Protein AF-A0A9W8CN60-F1 (afdb_monomer)

Organism: NCBI:txid147472

pLDDT: mean 79.01, std 7.74, range [40.97, 89.31]

Solvent-accessible surface area (backbone atoms only — not comparable to full-atom values): 6648 Å² total; per-residue (Å²): 117,47,79,48,78,51,72,60,76,54,77,48,79,46,78,60,75,48,80,43,40,41,40,39,42,41,46,44,48,39,39,42,40,37,41,41,42,54,43,39,41,40,40,39,40,41,40,36,46,39,36,41,38,38,41,38,38,39,51,35,38,41,39,40,41,36,33,32,47,33,36,41,38,40,41,36,50,34,45,37,38,41,40,39,38,42,38,42,47,37,38,42,39,38,40,42,36,42,44,40,36,42,38,38,40,44,50,38,47,38,38,42,36,44,39,49,48,78,53,76,45,79,46,75,49,78,51,72,55,79,46,81,45,74,50,85,64,129

Foldseek 3Di:
DAEEEEEDEDEEEDEDDEEDEYEYEYEEAYEYEYEEEHAYEYHYEEEEHYEYEYEYEEAYEYAYEYAENYEYAYEYAEHYEYHYEYHYAYEAHYEYHYAYEYEYEYEEHYEYEYEYEDHYDYHYHDYYHYDYHYDPDD

Nearest PDB structures (foldseek):
  4opw-assembly2_B  TM=3.953E-01  e=5.557E+00  Parabacteroides merdae ATCC 43184
  4kh3-assembly1_A  TM=2.628E-01  e=4.193E+00  Escherichia coli CFT073

Secondary structure (DSSP, 8-state):
-EEEEE-SEEEEEEEE-SSEEEEEEEESEEEEEEEE-SEEEEEEEEESSEEEEEEEESEEEEEEEEESSEEEEEEEESSEEEEEEEESSEEEEEEEESSEEEEEEEESSEEEEEEE-SSEEEEEEEESSEEEEEPS--

Radius of gyration: 14.26 Å; Cα contacts (8 Å, |Δi|>4): 383; chains: 1; bounding box: 34×18×31 Å

Structure (mmCIF, N/CA/C/O backbone):
data_AF-A0A9W8CN60-F1
#
_entry.id   AF-A0A9W8CN60-F1
#
loop_
_atom_site.group_PDB
_atom_site.id
_atom_site.type_symbol
_atom_site.label_atom_id
_atom_site.label_alt_id
_atom_site.label_comp_id
_atom_site.label_asym_id
_atom_site.label_entity_id
_atom_site.label_seq_id
_atom_site.pdbx_PDB_ins_code
_atom_site.Cartn_x
_atom_site.Cartn_y
_atom_site.Cartn_z
_atom_site.occupancy
_atom_site.B_iso_or_equiv
_atom_site.auth_seq_id
_atom_site.auth_comp_id
_atom_site.auth_asym_id
_atom_site.auth_atom_id
_atom_site.pdbx_PDB_model_num
ATOM 1 N N . ILE A 1 1 ? -18.084 9.796 -6.376 1.00 62.16 1 ILE A N 1
ATOM 2 C CA . ILE A 1 1 ? -17.327 9.558 -5.123 1.00 62.16 1 ILE A CA 1
ATOM 3 C C . ILE A 1 1 ? -18.053 8.446 -4.382 1.00 62.16 1 ILE A C 1
ATOM 5 O O . ILE A 1 1 ? -19.271 8.525 -4.311 1.00 62.16 1 ILE A O 1
ATOM 9 N N . PHE A 1 2 ? -17.347 7.422 -3.905 1.00 74.19 2 PHE A N 1
ATOM 10 C CA . PHE A 1 2 ? -17.906 6.390 -3.024 1.00 74.19 2 PHE A CA 1
ATOM 11 C C . PHE A 1 2 ? -17.326 6.585 -1.621 1.00 74.19 2 PHE A C 1
ATOM 13 O O . PHE A 1 2 ? -16.104 6.690 -1.497 1.00 74.19 2 PHE A O 1
ATOM 20 N N . LEU A 1 3 ? -18.190 6.674 -0.608 1.00 76.12 3 LEU A N 1
ATOM 21 C CA . LEU A 1 3 ? -17.825 6.841 0.800 1.00 76.12 3 LEU A CA 1
ATOM 22 C C . LEU A 1 3 ? -18.327 5.630 1.587 1.00 76.12 3 LEU A C 1
ATOM 24 O O . LEU A 1 3 ? -19.491 5.260 1.447 1.00 76.12 3 LEU A O 1
ATOM 28 N N . ALA A 1 4 ? -17.477 5.049 2.428 1.00 77.56 4 ALA A N 1
ATOM 29 C CA . ALA A 1 4 ? -17.885 4.028 3.388 1.00 77.56 4 ALA A CA 1
ATOM 30 C C . ALA A 1 4 ? -17.270 4.302 4.766 1.00 77.56 4 ALA A C 1
ATOM 32 O O . ALA A 1 4 ? -16.055 4.468 4.870 1.00 77.56 4 ALA A O 1
ATOM 33 N N . GLY A 1 5 ? -18.118 4.322 5.798 1.00 76.56 5 GLY A N 1
ATOM 34 C CA . GLY A 1 5 ? -17.751 4.338 7.216 1.00 76.56 5 GLY A CA 1
ATOM 35 C C . GLY A 1 5 ? -18.350 3.109 7.896 1.00 76.56 5 GLY A C 1
ATOM 36 O O . GLY A 1 5 ? -19.571 2.978 7.865 1.00 76.56 5 GLY A O 1
ATOM 37 N N . LEU A 1 6 ? -17.542 2.179 8.428 1.00 77.38 6 LEU A N 1
ATOM 38 C CA . LEU A 1 6 ? -18.068 0.922 9.000 1.00 77.38 6 LEU A CA 1
ATOM 39 C C . LEU A 1 6 ? -17.388 0.479 10.314 1.00 77.38 6 LEU A C 1
ATOM 41 O O . LEU A 1 6 ? -16.169 0.289 10.361 1.00 77.38 6 LEU A O 1
ATOM 45 N N . GLU A 1 7 ? -18.209 0.124 11.309 1.00 76.50 7 GLU A N 1
ATOM 46 C CA . GLU A 1 7 ? -17.846 -0.366 12.657 1.00 76.50 7 GLU A CA 1
ATOM 47 C C . GLU A 1 7 ? -18.291 -1.843 12.895 1.00 76.50 7 GLU A C 1
ATOM 49 O O . GLU A 1 7 ? -19.056 -2.407 12.102 1.00 76.50 7 GLU A O 1
ATOM 54 N N . GLY A 1 8 ? -17.683 -2.554 13.867 1.00 73.81 8 GLY A N 1
ATOM 55 C CA . GLY A 1 8 ? -17.893 -4.005 14.098 1.00 73.81 8 GLY A CA 1
ATOM 56 C C . GLY A 1 8 ? -16.891 -4.967 13.426 1.00 73.81 8 GLY A C 1
ATOM 57 O O . GLY A 1 8 ? -15.690 -4.757 13.565 1.00 73.81 8 GLY A O 1
ATOM 58 N N . LYS A 1 9 ? -17.345 -6.009 12.701 1.00 81.62 9 LYS A N 1
ATOM 59 C CA . LYS A 1 9 ? -16.561 -6.911 11.805 1.00 81.62 9 LYS A CA 1
ATOM 60 C C . LYS A 1 9 ? -17.117 -6.808 10.381 1.00 81.62 9 LYS A C 1
ATOM 62 O O . LYS A 1 9 ? -18.294 -7.089 10.195 1.00 81.62 9 LYS A O 1
ATOM 67 N N . GLN A 1 10 ? -16.328 -6.400 9.379 1.00 79.50 10 GLN A N 1
ATOM 68 C CA . GLN A 1 10 ? -16.863 -6.080 8.039 1.00 79.50 10 GLN A CA 1
ATOM 69 C C . GLN A 1 10 ? -15.916 -6.443 6.891 1.00 79.50 10 GLN A C 1
ATOM 71 O O . GLN A 1 10 ? -14.686 -6.454 7.030 1.00 79.50 10 GLN A O 1
ATOM 76 N N . ARG A 1 11 ? -16.515 -6.690 5.721 1.00 81.25 11 ARG A N 1
ATOM 77 C CA . ARG A 1 11 ? -15.828 -6.868 4.438 1.00 81.25 11 ARG A CA 1
ATOM 78 C C . ARG A 1 11 ? -16.408 -5.901 3.415 1.00 81.25 11 ARG A C 1
ATOM 80 O O . ARG A 1 11 ? -17.617 -5.891 3.216 1.00 81.25 11 ARG A O 1
ATOM 87 N N . LEU A 1 12 ? -15.549 -5.129 2.758 1.00 81.12 12 LEU A N 1
ATOM 88 C CA . LEU A 1 12 ? -15.940 -4.201 1.701 1.00 81.12 12 LEU A CA 1
ATOM 89 C C . LEU A 1 12 ? -15.240 -4.578 0.391 1.00 81.12 12 LEU A C 1
ATOM 91 O O . LEU A 1 12 ? -14.026 -4.791 0.363 1.00 81.12 12 LEU A O 1
ATOM 95 N N . LEU A 1 13 ? -16.027 -4.656 -0.681 1.00 83.88 13 LEU A N 1
ATOM 96 C CA . LEU A 1 13 ? -15.588 -4.924 -2.047 1.00 83.88 13 LEU A CA 1
ATOM 97 C C . LEU A 1 13 ? -16.033 -3.760 -2.931 1.00 83.88 13 LEU A C 1
ATOM 99 O O . LEU A 1 13 ? -17.213 -3.417 -2.936 1.00 83.88 13 LEU A O 1
ATOM 103 N N . ALA A 1 14 ? -15.097 -3.156 -3.660 1.00 81.31 14 ALA A N 1
ATOM 104 C CA . ALA A 1 14 ? -15.388 -2.055 -4.571 1.00 81.31 14 ALA A CA 1
ATOM 105 C C . ALA A 1 14 ? -14.712 -2.276 -5.930 1.00 81.31 14 ALA A C 1
ATOM 107 O O . ALA A 1 14 ? -13.486 -2.303 -6.027 1.00 81.31 14 ALA A O 1
ATOM 108 N N . GLY A 1 15 ? -15.520 -2.394 -6.981 1.00 79.94 15 GLY A N 1
ATOM 109 C CA . GLY A 1 15 ? -15.092 -2.249 -8.371 1.00 79.94 15 GLY A CA 1
ATOM 110 C C . GLY A 1 15 ? -15.632 -0.926 -8.892 1.00 79.94 15 GLY A C 1
ATOM 111 O O . GLY A 1 15 ? -16.818 -0.642 -8.736 1.00 79.94 15 GLY A O 1
ATOM 112 N N . LEU A 1 16 ? -14.769 -0.081 -9.441 1.00 78.25 16 LEU A N 1
ATOM 113 C CA . LEU A 1 16 ? -15.213 1.147 -10.108 1.00 78.25 1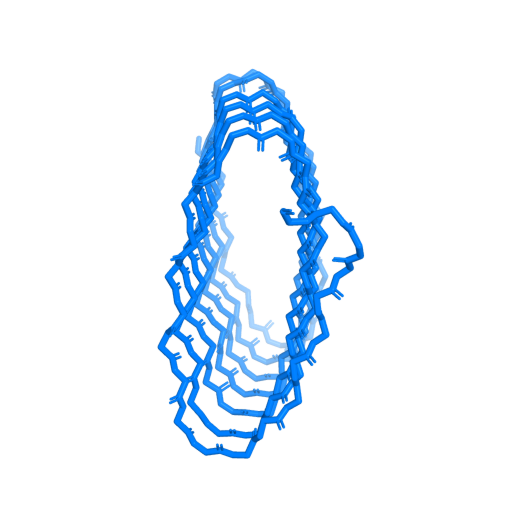6 LEU A CA 1
ATOM 114 C C . LEU A 1 16 ? -14.821 1.060 -11.596 1.00 78.25 16 LEU A C 1
ATOM 116 O O . LEU A 1 16 ? -13.958 0.247 -11.927 1.00 78.25 16 LEU A O 1
ATOM 120 N N . GLU A 1 17 ? -15.404 1.905 -12.452 1.00 76.31 17 GLU A N 1
ATOM 121 C CA . GLU A 1 17 ? -15.109 2.120 -13.891 1.00 76.31 17 GLU A CA 1
ATOM 122 C C . GLU A 1 17 ? -15.060 3.632 -14.203 1.00 76.31 17 GLU A C 1
ATOM 124 O O . GLU A 1 17 ? -15.818 4.404 -13.601 1.00 76.31 17 GLU A O 1
ATOM 129 N N . GLY A 1 18 ? -14.126 4.067 -15.065 1.00 71.62 18 GLY A N 1
ATOM 130 C CA . GLY A 1 18 ? -13.930 5.474 -15.464 1.00 71.62 18 GLY A CA 1
ATOM 131 C C . GLY A 1 18 ? -13.306 6.402 -14.404 1.00 71.62 18 GLY A C 1
ATOM 132 O O . GLY A 1 18 ? -12.569 5.960 -13.519 1.00 71.62 18 GLY A O 1
ATOM 133 N N . GLU A 1 19 ? -13.599 7.705 -14.488 1.00 76.12 19 GLU A N 1
ATOM 134 C CA . GLU A 1 19 ? -13.104 8.729 -13.553 1.00 76.12 19 GLU A CA 1
ATOM 135 C C . GLU A 1 19 ? -13.811 8.670 -12.192 1.00 76.12 19 GLU A C 1
ATOM 137 O O . GLU A 1 19 ? -14.959 9.104 -12.024 1.00 76.12 19 GLU A O 1
ATOM 142 N N . ARG A 1 20 ? -13.141 8.104 -11.179 1.00 78.62 20 ARG A N 1
ATOM 143 C CA . ARG A 1 20 ? -13.763 7.834 -9.870 1.00 78.62 20 ARG A CA 1
ATOM 144 C C . ARG A 1 20 ? -12.818 8.048 -8.687 1.00 78.62 20 ARG A C 1
ATOM 146 O O . ARG A 1 20 ? -11.599 7.911 -8.766 1.00 78.62 20 ARG A O 1
ATOM 153 N N . ARG A 1 21 ? -13.422 8.362 -7.536 1.00 80.31 21 ARG A N 1
ATOM 154 C CA . ARG A 1 21 ? -12.751 8.483 -6.233 1.00 80.31 21 ARG A CA 1
ATOM 155 C C . ARG A 1 21 ? -13.441 7.591 -5.207 1.00 80.31 21 ARG A C 1
ATOM 157 O O . ARG A 1 21 ? -14.672 7.649 -5.102 1.00 80.31 21 ARG A O 1
ATOM 164 N N . LEU A 1 22 ? -12.649 6.828 -4.461 1.00 81.12 22 LEU A N 1
ATOM 165 C CA . LEU A 1 22 ? -13.084 5.967 -3.362 1.00 81.12 22 LEU A CA 1
ATOM 166 C C . LEU A 1 22 ? -12.436 6.457 -2.061 1.00 81.12 22 LEU A C 1
ATOM 168 O O . LEU A 1 22 ? -11.216 6.626 -2.014 1.00 81.12 22 LEU A O 1
ATOM 172 N N . LEU A 1 23 ? -13.252 6.700 -1.037 1.00 84.88 23 LEU A N 1
ATOM 173 C CA . LEU A 1 23 ? -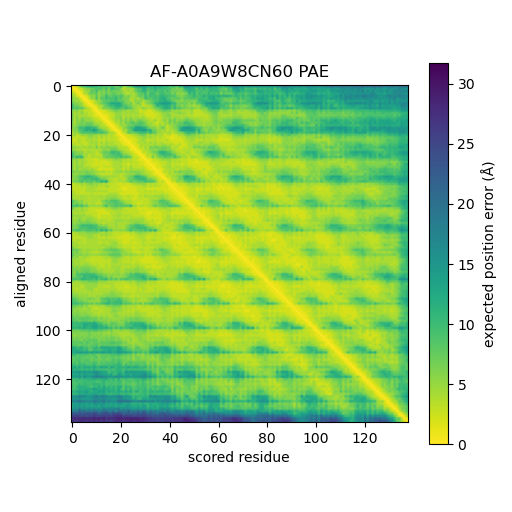12.823 7.027 0.323 1.00 84.88 23 LEU A CA 1
ATOM 174 C C . LEU A 1 23 ? -13.454 6.020 1.289 1.00 84.88 23 LEU A C 1
ATOM 176 O O . LEU A 1 23 ? -14.668 5.808 1.257 1.00 84.88 23 LEU A O 1
ATOM 180 N N . ALA A 1 24 ? -12.642 5.404 2.142 1.00 83.00 24 ALA A N 1
ATOM 181 C CA . ALA A 1 24 ? -13.115 4.458 3.146 1.00 83.00 24 ALA A CA 1
ATOM 182 C C . ALA A 1 24 ? -12.437 4.704 4.499 1.00 83.00 24 ALA A C 1
ATOM 184 O O . ALA A 1 24 ? -11.211 4.785 4.562 1.00 83.00 24 ALA A O 1
ATOM 185 N N . GLY A 1 25 ? -13.239 4.786 5.560 1.00 82.06 25 GLY A N 1
ATOM 186 C CA . GLY A 1 25 ? -12.802 4.786 6.957 1.00 82.06 25 GLY A CA 1
ATOM 187 C C . GLY A 1 25 ? -13.423 3.589 7.669 1.00 82.06 25 GLY A C 1
ATOM 188 O O . GLY A 1 25 ? -14.635 3.402 7.600 1.00 82.06 25 GLY A O 1
ATOM 189 N N . LEU A 1 26 ? -12.626 2.719 8.283 1.00 80.19 26 LEU A N 1
ATOM 190 C CA . LEU A 1 26 ? -13.154 1.506 8.917 1.00 80.19 26 LEU A CA 1
ATOM 191 C C . LEU A 1 26 ? -12.504 1.305 10.304 1.00 80.19 26 LEU A C 1
ATOM 193 O O . LEU A 1 26 ? -11.286 1.432 10.408 1.00 80.19 26 LEU A O 1
ATOM 197 N N . GLU A 1 27 ? -13.248 0.836 11.317 1.00 80.44 27 GLU A N 1
ATOM 198 C CA . GLU A 1 27 ? -12.803 0.573 12.724 1.00 80.44 27 GLU A CA 1
ATOM 199 C C . GLU A 1 27 ? -13.113 -0.885 13.179 1.00 80.44 27 GLU A C 1
ATOM 201 O O . GLU A 1 27 ? -14.077 -1.465 12.695 1.00 80.44 27 GLU A O 1
ATOM 206 N N . GLY A 1 28 ? -12.256 -1.559 13.973 1.00 77.50 28 GLY A N 1
ATOM 207 C CA . GLY A 1 28 ? -12.372 -3.007 14.308 1.00 77.50 28 GLY A CA 1
ATOM 208 C C . GLY A 1 28 ? -11.685 -4.021 13.353 1.00 77.50 28 GLY A C 1
ATOM 209 O O . GLY A 1 28 ? -10.699 -3.698 12.707 1.00 77.50 28 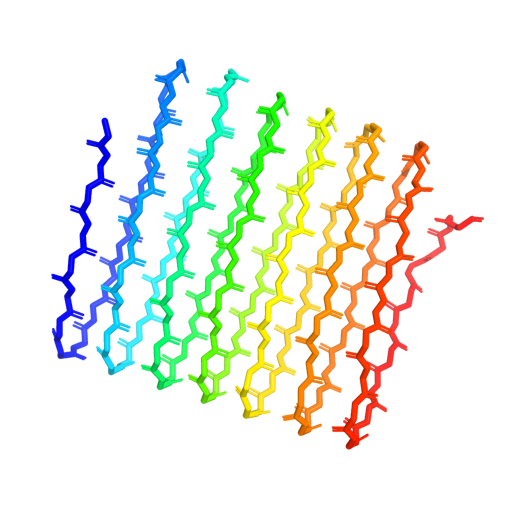GLY A O 1
ATOM 210 N N . GLU A 1 29 ? -12.162 -5.272 13.238 1.00 80.19 29 GLU A N 1
ATOM 211 C CA . GLU A 1 29 ? -11.555 -6.304 12.351 1.00 80.19 29 GLU A CA 1
ATOM 212 C C . GLU A 1 29 ? -12.052 -6.185 10.893 1.00 80.19 29 GLU A C 1
ATOM 214 O O . GLU A 1 29 ? -13.228 -6.451 10.609 1.00 80.19 29 GLU A O 1
ATOM 219 N N . ARG A 1 30 ? -11.209 -5.796 9.921 1.00 81.62 30 ARG A N 1
ATOM 220 C CA . ARG A 1 30 ? -11.680 -5.463 8.550 1.00 81.62 30 ARG A CA 1
ATOM 221 C C . ARG A 1 30 ? -10.895 -6.068 7.407 1.00 81.62 30 ARG A C 1
ATOM 223 O O . ARG A 1 30 ? -9.674 -6.222 7.454 1.00 81.62 30 ARG A O 1
ATOM 230 N N . ARG A 1 31 ? -11.616 -6.278 6.300 1.00 82.31 31 ARG A N 1
ATOM 231 C CA . ARG A 1 31 ? -11.031 -6.530 4.979 1.00 82.31 31 ARG A CA 1
ATOM 232 C C . ARG A 1 31 ? -11.613 -5.580 3.939 1.00 82.31 31 ARG A C 1
ATOM 234 O O . ARG A 1 31 ? -12.826 -5.551 3.751 1.00 82.31 31 ARG A O 1
ATOM 241 N N . LEU A 1 32 ? -10.743 -4.845 3.256 1.00 83.06 32 LEU A N 1
ATOM 242 C CA . LEU A 1 32 ? -11.090 -4.025 2.100 1.00 83.06 32 LEU A CA 1
ATOM 243 C C . LEU A 1 32 ? -10.397 -4.587 0.860 1.00 83.06 32 LEU A C 1
ATOM 245 O O . LEU A 1 32 ? -9.198 -4.875 0.882 1.00 83.06 32 LEU A O 1
ATOM 249 N N . SER A 1 33 ? -11.149 -4.739 -0.221 1.00 86.38 33 SER A N 1
ATOM 250 C CA . SER A 1 33 ? -10.621 -5.107 -1.530 1.00 86.38 33 SER A CA 1
ATOM 251 C C . SER A 1 33 ? -11.180 -4.173 -2.601 1.00 86.38 33 SER A C 1
ATOM 253 O O . SER A 1 33 ? -12.395 -4.003 -2.703 1.00 86.38 33 SER A O 1
ATOM 255 N N . ALA A 1 34 ? -10.291 -3.539 -3.366 1.00 83.69 34 ALA A N 1
ATOM 256 C CA . ALA A 1 34 ? -10.650 -2.563 -4.391 1.00 83.69 34 ALA A CA 1
ATOM 257 C C . ALA A 1 34 ? -9.934 -2.845 -5.721 1.00 83.69 34 ALA A C 1
ATOM 259 O O . ALA A 1 34 ? -8.721 -3.054 -5.728 1.00 83.69 34 ALA A O 1
ATOM 260 N N . GLY A 1 35 ? -10.675 -2.815 -6.830 1.00 82.69 35 GLY A N 1
ATOM 261 C CA . GLY A 1 35 ? -10.145 -2.922 -8.197 1.00 82.69 35 GLY A CA 1
ATOM 262 C C . GLY A 1 35 ? -10.446 -1.656 -8.997 1.00 82.69 35 GLY A C 1
ATOM 263 O O . GLY A 1 35 ? -11.616 -1.255 -9.046 1.00 82.69 35 GLY A O 1
ATOM 264 N N . LEU A 1 36 ? -9.419 -0.991 -9.565 1.00 79.75 36 LEU A N 1
ATOM 265 C CA . LEU A 1 36 ? -9.580 0.330 -10.181 1.00 79.75 36 LEU A CA 1
ATOM 266 C C . LEU A 1 36 ? -8.885 0.643 -11.556 1.00 79.75 36 LEU A C 1
ATOM 268 O O . LEU A 1 36 ? -7.684 0.870 -11.571 1.00 79.75 36 LEU A O 1
ATOM 272 N N . GLU A 1 37 ? -9.641 0.892 -12.647 1.00 80.50 37 GLU A N 1
ATOM 273 C CA . GLU A 1 37 ? -9.268 1.126 -14.093 1.00 80.50 37 GLU A CA 1
ATOM 274 C C . GLU A 1 37 ? -9.628 2.529 -14.764 1.00 80.50 37 GLU A C 1
ATOM 276 O O . GLU A 1 37 ? -10.505 3.255 -14.322 1.00 80.50 37 GLU A O 1
ATOM 281 N N . GLY A 1 38 ? -8.922 3.099 -15.760 1.00 77.31 38 GLY A N 1
ATOM 282 C CA . GLY A 1 38 ? -9.148 4.525 -16.202 1.00 77.31 38 GLY A CA 1
ATOM 283 C C . GLY A 1 38 ? -8.366 5.640 -15.448 1.00 77.31 38 GLY A C 1
ATOM 284 O O . GLY A 1 38 ? -7.149 5.516 -15.395 1.00 77.31 38 GLY A O 1
ATOM 285 N N . GLU A 1 39 ? -8.978 6.653 -14.797 1.00 78.75 39 GLU A N 1
ATOM 286 C CA . GLU A 1 39 ? -8.326 7.768 -14.026 1.00 78.75 39 GLU A CA 1
ATOM 287 C C . GLU A 1 39 ? -8.872 7.916 -12.579 1.00 78.75 39 GLU A C 1
ATOM 289 O O . GLU A 1 39 ? -10.035 8.274 -12.378 1.00 78.75 39 GLU A O 1
ATOM 294 N N . ARG A 1 40 ? -8.105 7.589 -11.517 1.00 80.38 40 ARG A N 1
ATOM 295 C CA . ARG A 1 40 ? -8.704 7.353 -10.177 1.00 80.38 40 ARG A CA 1
ATOM 296 C C . ARG A 1 40 ? -7.825 7.609 -8.964 1.00 80.38 40 ARG A C 1
ATOM 298 O O . ARG A 1 40 ? -6.594 7.544 -9.002 1.00 80.38 40 ARG A O 1
ATOM 305 N N . ARG A 1 41 ? -8.511 7.832 -7.835 1.00 82.12 41 ARG A N 1
ATOM 306 C CA . ARG A 1 41 ? -7.900 8.016 -6.511 1.00 82.12 41 ARG A CA 1
ATOM 307 C C . ARG A 1 41 ? -8.568 7.150 -5.445 1.00 82.12 41 ARG A C 1
ATOM 309 O O . ARG A 1 41 ? -9.794 7.168 -5.320 1.00 82.12 41 ARG A O 1
ATOM 316 N N . LEU A 1 42 ? -7.750 6.444 -4.670 1.00 83.69 42 LEU A N 1
ATOM 317 C CA . LEU A 1 42 ? -8.161 5.653 -3.515 1.00 83.69 42 LEU A CA 1
ATOM 318 C C . LEU A 1 42 ? -7.560 6.243 -2.239 1.00 83.69 42 LEU A C 1
ATOM 320 O O . LEU A 1 42 ? -6.343 6.393 -2.151 1.00 83.69 42 LEU A O 1
ATOM 324 N N . TYR A 1 43 ? -8.413 6.537 -1.264 1.00 87.31 43 TYR A N 1
ATOM 325 C CA . TYR A 1 43 ? -8.036 7.011 0.064 1.00 87.31 43 TYR A CA 1
ATOM 326 C C . TYR A 1 43 ? -8.643 6.084 1.116 1.00 87.31 43 TYR A C 1
ATOM 328 O O . TYR A 1 43 ? -9.856 5.868 1.122 1.00 87.31 43 TYR A O 1
ATOM 336 N N . VAL A 1 44 ? -7.813 5.512 1.982 1.00 86.00 44 VAL A N 1
ATOM 337 C CA . VAL A 1 44 ? -8.259 4.542 2.987 1.00 86.00 44 VAL A CA 1
ATOM 338 C C . VAL A 1 44 ? -7.622 4.847 4.337 1.00 86.00 44 VAL A C 1
ATOM 340 O O . VAL A 1 44 ? -6.408 5.021 4.408 1.00 86.00 44 VAL A O 1
ATOM 343 N N . VAL A 1 45 ? -8.434 4.848 5.393 1.00 86.44 45 VAL A N 1
ATOM 344 C CA . VAL A 1 45 ? -7.985 4.855 6.792 1.00 86.44 45 VAL A CA 1
ATOM 345 C C . VAL A 1 45 ? -8.556 3.626 7.502 1.00 86.44 45 VAL A C 1
ATOM 347 O O . VAL A 1 45 ? -9.770 3.409 7.470 1.00 86.44 45 VAL A O 1
ATOM 350 N N . LEU A 1 46 ? -7.693 2.784 8.078 1.00 82.94 46 LEU A N 1
ATOM 351 C CA . LEU A 1 46 ? -8.078 1.546 8.768 1.00 82.94 46 LEU A CA 1
ATOM 352 C C . LEU A 1 46 ? -7.436 1.463 10.164 1.00 82.94 46 LEU A C 1
ATOM 354 O O . LEU A 1 46 ? -6.219 1.539 10.249 1.00 82.94 46 LEU A O 1
ATOM 358 N N . GLU A 1 47 ? -8.218 1.156 11.203 1.00 84.44 47 GLU A N 1
ATOM 359 C CA . GLU A 1 47 ? -7.714 1.000 12.587 1.00 84.44 47 GLU A CA 1
ATOM 360 C C . GLU A 1 47 ? -8.056 -0.371 13.213 1.00 84.44 47 GLU A C 1
ATOM 362 O O . GLU A 1 47 ? -9.216 -0.791 13.221 1.00 84.44 47 GLU A O 1
ATOM 367 N N . GLY A 1 48 ? -7.076 -1.098 13.754 1.00 83.38 48 GLY A N 1
ATOM 368 C CA . GLY A 1 48 ? -7.248 -2.413 14.397 1.00 83.38 48 GLY A CA 1
ATOM 369 C C . GLY A 1 48 ? -6.637 -3.568 13.592 1.00 83.38 48 GLY A C 1
ATOM 370 O O . GLY A 1 48 ? -5.575 -3.422 12.995 1.00 83.38 48 GLY A O 1
ATOM 371 N N . GLU A 1 49 ? -7.295 -4.733 13.541 1.00 82.81 49 GLU A N 1
ATOM 372 C CA . GLU A 1 49 ? -6.818 -5.893 12.760 1.00 82.81 49 GLU A CA 1
ATOM 373 C C . GLU A 1 49 ? -7.285 -5.848 11.297 1.00 82.81 49 GLU A C 1
ATOM 375 O O . GLU A 1 49 ? -8.485 -5.955 11.000 1.00 82.81 49 GLU A O 1
ATOM 380 N N . ARG A 1 50 ? -6.346 -5.694 10.349 1.00 82.81 50 ARG A N 1
ATOM 381 C CA . ARG A 1 50 ? -6.659 -5.207 8.996 1.00 82.81 50 ARG A CA 1
ATOM 382 C C . ARG A 1 50 ? -5.996 -5.913 7.840 1.00 82.81 50 ARG A C 1
ATOM 384 O O . ARG A 1 50 ? -4.806 -6.222 7.837 1.00 82.81 50 ARG A O 1
ATOM 391 N N . ARG A 1 51 ? -6.775 -6.043 6.760 1.00 83.94 51 ARG A N 1
ATOM 392 C CA . ARG A 1 51 ? -6.271 -6.375 5.428 1.00 83.94 51 ARG A CA 1
ATOM 393 C C . ARG A 1 51 ? -6.818 -5.420 4.368 1.00 83.94 51 ARG A C 1
ATOM 395 O O . ARG A 1 51 ? -8.027 -5.359 4.154 1.00 83.94 51 ARG A O 1
ATOM 402 N N . LEU A 1 52 ? -5.913 -4.746 3.668 1.00 85.25 52 LEU A N 1
ATOM 403 C CA . LEU A 1 52 ? -6.194 -3.974 2.463 1.00 85.25 52 LEU A CA 1
ATOM 404 C C . LEU A 1 52 ? -5.581 -4.676 1.250 1.00 85.25 52 LEU A C 1
ATOM 406 O O . LEU A 1 52 ? -4.394 -5.008 1.252 1.00 85.25 52 LEU A O 1
ATOM 410 N N . SER A 1 53 ? -6.382 -4.866 0.207 1.00 88.31 53 SER A N 1
ATOM 411 C CA . SER A 1 53 ? -5.924 -5.329 -1.101 1.00 88.31 53 SER A CA 1
ATOM 412 C C . SER A 1 53 ? -6.412 -4.371 -2.183 1.00 88.31 53 SER A C 1
ATOM 414 O O . SER A 1 53 ? -7.607 -4.098 -2.268 1.00 88.31 53 SER A O 1
ATOM 416 N N . ALA A 1 54 ? -5.499 -3.837 -2.990 1.00 85.56 54 ALA A N 1
ATOM 417 C CA . ALA A 1 54 ? -5.835 -2.908 -4.063 1.00 85.56 54 ALA A CA 1
ATOM 418 C C . ALA A 1 54 ? -5.139 -3.301 -5.371 1.00 85.56 54 ALA A C 1
ATOM 420 O O . ALA A 1 54 ? -3.916 -3.421 -5.402 1.00 85.56 54 ALA A O 1
ATOM 421 N N . GLY A 1 55 ? -5.920 -3.471 -6.435 1.00 84.81 55 GLY A N 1
ATOM 422 C CA . GLY A 1 55 ? -5.432 -3.566 -7.811 1.00 84.81 55 GLY A CA 1
ATOM 423 C C . GLY A 1 55 ? -5.810 -2.295 -8.556 1.00 84.81 55 GLY A C 1
ATOM 424 O O . GLY A 1 55 ? -6.985 -1.928 -8.555 1.00 84.81 55 GLY A O 1
ATOM 425 N N . LEU A 1 56 ? -4.845 -1.582 -9.135 1.00 81.31 56 LEU A N 1
ATOM 426 C CA . LEU A 1 56 ? -5.126 -0.362 -9.892 1.00 81.31 56 LEU A CA 1
ATOM 427 C C . LEU A 1 56 ? -4.417 -0.394 -11.247 1.00 81.31 56 LEU A C 1
ATOM 429 O O . LEU A 1 56 ? -3.210 -0.589 -11.282 1.00 81.31 56 LEU A O 1
ATOM 433 N N . GLU A 1 57 ? -5.108 -0.043 -12.324 1.00 82.12 57 GLU A N 1
ATOM 434 C CA . GLU A 1 57 ? -4.610 0.036 -13.712 1.00 82.12 57 GLU A CA 1
ATOM 435 C C . GLU A 1 57 ? -4.794 1.465 -14.245 1.00 82.12 57 GLU A C 1
ATOM 437 O O . GLU A 1 57 ? -5.786 2.093 -13.884 1.00 82.12 57 GLU A O 1
ATOM 442 N N . GLY A 1 58 ? -3.870 2.021 -15.040 1.00 79.56 58 GLY A N 1
ATOM 443 C CA . GLY A 1 58 ? -3.928 3.413 -15.546 1.00 79.56 58 GLY A CA 1
ATOM 444 C C . GLY A 1 58 ? -3.388 4.497 -14.587 1.00 79.56 58 GLY A C 1
ATOM 445 O O . GLY A 1 58 ? -2.644 4.196 -13.649 1.00 79.56 58 GLY A O 1
ATOM 446 N N . GLU A 1 59 ? -3.768 5.770 -14.787 1.00 79.62 59 GLU A N 1
ATOM 447 C CA . GLU A 1 59 ? -3.240 6.933 -14.033 1.00 79.62 59 GLU A CA 1
ATOM 448 C C . GLU A 1 59 ? -3.766 7.025 -12.588 1.00 79.62 59 GLU A C 1
ATOM 450 O O . GLU A 1 59 ? -4.899 7.456 -12.327 1.00 79.62 59 GLU A O 1
ATOM 455 N N . ARG A 1 60 ? -2.983 6.590 -11.592 1.00 80.56 60 ARG A N 1
ATOM 456 C CA . ARG A 1 60 ? -3.525 6.302 -10.244 1.00 80.56 60 ARG A CA 1
ATOM 457 C C . ARG A 1 60 ? -2.812 6.963 -9.088 1.00 80.56 60 ARG A C 1
ATOM 459 O O . ARG A 1 60 ? -1.588 7.098 -9.051 1.00 80.56 60 ARG A O 1
ATOM 466 N N . ARG A 1 61 ? -3.609 7.257 -8.054 1.00 82.69 61 ARG A N 1
ATOM 467 C CA . ARG A 1 61 ? -3.115 7.605 -6.718 1.00 82.69 61 ARG A CA 1
ATOM 468 C C . ARG A 1 61 ? -3.767 6.739 -5.650 1.00 82.69 61 ARG A C 1
ATOM 470 O O . ARG A 1 61 ? -4.994 6.688 -5.569 1.00 82.69 61 ARG A O 1
ATOM 477 N N . LEU A 1 62 ? -2.943 6.106 -4.824 1.00 84.94 62 LEU A N 1
ATOM 478 C CA . LEU A 1 62 ? -3.381 5.411 -3.619 1.00 84.94 62 LEU A CA 1
ATOM 479 C C . LEU A 1 62 ? -2.751 6.060 -2.396 1.00 84.94 62 LEU A C 1
ATOM 481 O O . LEU A 1 62 ? -1.540 6.275 -2.356 1.00 84.94 62 LEU A O 1
ATOM 485 N N . SER A 1 63 ? -3.588 6.343 -1.409 1.00 89.31 63 SER A N 1
ATOM 486 C CA . SER A 1 63 ? -3.190 6.816 -0.093 1.00 89.31 63 SER A CA 1
ATOM 487 C C . SER A 1 63 ? -3.840 5.927 0.960 1.00 89.31 63 SER A C 1
ATOM 489 O O . SER A 1 63 ? -5.065 5.808 0.992 1.00 89.31 63 SER A O 1
ATOM 491 N N . ALA A 1 64 ? -3.027 5.291 1.798 1.00 87.31 64 ALA A N 1
ATOM 492 C CA . ALA A 1 64 ? -3.500 4.437 2.880 1.00 87.31 64 ALA A CA 1
ATOM 493 C C . ALA A 1 64 ? -2.825 4.807 4.204 1.00 87.31 64 ALA A C 1
ATOM 495 O O . ALA A 1 64 ? -1.598 4.880 4.258 1.00 87.31 64 ALA A O 1
ATOM 496 N N . GLY A 1 65 ? -3.631 5.006 5.245 1.00 87.56 65 GLY A N 1
ATOM 497 C CA . GLY A 1 65 ? -3.204 5.064 6.642 1.00 87.56 65 GLY A CA 1
ATOM 498 C C . GLY A 1 65 ? -3.752 3.844 7.373 1.00 87.56 65 GLY A C 1
ATOM 499 O O . GLY A 1 65 ? -4.971 3.672 7.399 1.00 87.56 65 GLY A O 1
ATOM 500 N N . LEU A 1 66 ? -2.892 2.967 7.893 1.00 85.62 66 LEU A N 1
ATOM 501 C CA . LEU A 1 66 ? -3.338 1.802 8.663 1.00 85.62 66 LEU A CA 1
ATOM 502 C C . LEU A 1 66 ? -2.679 1.781 10.047 1.00 85.62 66 LEU A C 1
ATOM 504 O O . LEU A 1 66 ? -1.456 1.835 10.120 1.00 85.62 66 LEU A O 1
ATOM 508 N N . GLU A 1 67 ? -3.464 1.620 11.107 1.00 86.25 67 GLU A N 1
ATOM 509 C CA . GLU A 1 67 ? -2.996 1.511 12.494 1.00 86.25 67 GLU A CA 1
ATOM 510 C C . GLU A 1 67 ? -3.394 0.158 13.104 1.00 86.25 67 GLU A C 1
ATOM 512 O O . GLU A 1 67 ? -4.510 -0.320 12.890 1.00 86.25 67 GLU A O 1
ATOM 517 N N . GLY A 1 68 ? -2.483 -0.468 13.856 1.00 85.19 68 GLY A N 1
ATOM 518 C CA . GLY A 1 68 ? -2.678 -1.767 14.508 1.00 85.19 68 GLY A CA 1
ATOM 519 C C . GLY A 1 68 ? -2.043 -2.930 13.740 1.00 85.19 68 GLY A C 1
ATOM 520 O O . GLY A 1 68 ? -1.037 -2.768 13.046 1.00 85.19 68 GLY A O 1
ATOM 521 N N . GLU A 1 69 ? -2.617 -4.129 13.844 1.00 85.62 69 GLU A N 1
ATOM 522 C CA . GLU A 1 69 ? -2.140 -5.303 13.104 1.00 85.62 69 GLU A CA 1
ATOM 523 C C . GLU A 1 69 ? -2.575 -5.250 11.634 1.00 85.62 69 GLU A C 1
ATOM 525 O O . GLU A 1 69 ? -3.690 -5.630 11.261 1.00 85.62 69 GLU A O 1
ATOM 530 N N . CYS A 1 70 ? -1.677 -4.800 10.759 1.00 80.75 70 CYS A N 1
ATOM 531 C CA . CYS A 1 70 ? -2.044 -4.415 9.401 1.00 80.75 70 CYS A CA 1
ATOM 532 C C . CYS A 1 70 ? -1.332 -5.220 8.310 1.00 80.75 70 CYS A C 1
ATOM 534 O O . CYS A 1 70 ? -0.122 -5.465 8.323 1.00 80.75 70 CYS A O 1
ATOM 536 N N . ARG A 1 71 ? -2.087 -5.580 7.267 1.00 85.31 71 ARG A N 1
ATOM 537 C CA . ARG A 1 71 ? -1.550 -6.130 6.016 1.00 85.31 71 ARG A CA 1
ATOM 538 C C . ARG A 1 71 ? -2.045 -5.324 4.828 1.00 85.31 71 ARG A C 1
ATOM 540 O O . ARG A 1 71 ? -3.248 -5.267 4.582 1.00 85.31 71 ARG A O 1
ATOM 547 N N . LEU A 1 72 ? -1.112 -4.767 4.065 1.00 86.00 72 LEU A N 1
ATOM 548 C CA . LEU A 1 72 ? -1.394 -4.073 2.815 1.00 86.00 72 LEU A CA 1
ATOM 549 C C . LEU A 1 72 ? -0.770 -4.834 1.649 1.00 86.00 72 LEU A C 1
ATOM 551 O O . LEU A 1 72 ? 0.418 -5.160 1.672 1.00 86.00 72 LEU A O 1
ATOM 555 N N . SER A 1 73 ? -1.579 -5.080 0.624 1.00 88.62 73 SER A N 1
ATOM 556 C CA . SER A 1 73 ? -1.144 -5.600 -0.669 1.00 88.62 73 SER A CA 1
ATOM 557 C C . SER A 1 73 ? -1.637 -4.677 -1.778 1.00 88.62 73 SER A C 1
ATOM 559 O O . SER A 1 73 ? -2.841 -4.438 -1.884 1.00 88.62 73 SER A O 1
ATOM 561 N N . ALA A 1 74 ? -0.724 -4.156 -2.592 1.00 84.94 74 ALA A N 1
ATOM 562 C CA . ALA A 1 74 ? -1.053 -3.299 -3.725 1.00 84.94 74 ALA A CA 1
ATOM 563 C C . ALA A 1 74 ? -0.360 -3.787 -5.002 1.00 84.94 74 ALA A C 1
ATOM 565 O O . ALA A 1 74 ? 0.851 -4.000 -4.994 1.00 84.94 74 ALA A O 1
ATOM 566 N N . GLY A 1 75 ? -1.132 -3.940 -6.078 1.00 84.50 75 GLY A N 1
ATOM 567 C CA . GLY A 1 75 ? -0.646 -4.211 -7.432 1.00 84.50 75 GLY A CA 1
ATOM 568 C C . GLY A 1 75 ? -1.020 -3.056 -8.352 1.00 84.50 75 GLY A C 1
ATOM 569 O O . GLY A 1 75 ? -2.201 -2.702 -8.427 1.00 84.50 75 GLY A O 1
ATOM 570 N N . LEU A 1 76 ? -0.033 -2.423 -8.988 1.00 8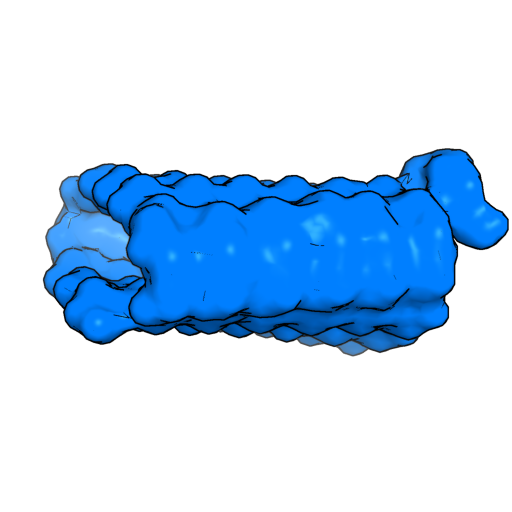0.69 76 LEU A N 1
ATOM 571 C CA . LEU A 1 76 ? -0.278 -1.238 -9.800 1.00 80.69 76 LEU A CA 1
ATOM 572 C C . LEU A 1 76 ? 0.517 -1.225 -11.149 1.00 80.69 76 LEU A C 1
ATOM 574 O O . LEU A 1 76 ? 1.721 -1.032 -11.094 1.00 80.69 76 LEU A O 1
ATOM 578 N N . GLU A 1 77 ? -0.122 -1.275 -12.344 1.00 82.19 77 GLU A N 1
ATOM 579 C CA . GLU A 1 77 ? 0.437 -1.166 -13.759 1.00 82.19 77 GLU A CA 1
ATOM 580 C C . GLU A 1 77 ? 0.180 0.106 -14.715 1.00 82.19 77 GLU A C 1
ATOM 582 O O . GLU A 1 77 ? -0.952 0.356 -15.134 1.00 82.19 77 GLU A O 1
ATOM 587 N N . GLY A 1 78 ? 1.155 1.003 -14.993 1.00 79.31 78 GLY A N 1
ATOM 588 C CA . GLY A 1 78 ? 0.942 2.395 -15.507 1.00 79.31 78 GLY A CA 1
ATOM 589 C C . GLY A 1 78 ? 1.491 3.567 -14.634 1.00 79.31 78 GLY A C 1
ATOM 590 O O . GLY A 1 78 ? 2.249 3.341 -13.687 1.00 79.31 78 GLY A O 1
ATOM 591 N N . GLU A 1 79 ? 1.117 4.828 -14.920 1.00 79.06 79 GLU A N 1
ATOM 592 C CA . GLU A 1 79 ? 1.619 6.055 -14.241 1.00 79.06 79 GLU A CA 1
ATOM 593 C C . GLU A 1 79 ? 1.066 6.283 -12.824 1.00 79.06 79 GLU A C 1
ATOM 595 O O . GLU A 1 79 ? -0.147 6.469 -12.636 1.00 79.06 79 GLU A O 1
ATOM 600 N N . ARG A 1 80 ? 1.930 6.278 -11.788 1.00 78.62 80 ARG A N 1
ATOM 601 C CA . ARG A 1 80 ? 1.435 6.126 -10.404 1.00 78.62 80 ARG A CA 1
ATOM 602 C C . ARG A 1 80 ? 2.140 6.762 -9.243 1.00 78.62 80 ARG A C 1
ATOM 604 O O . ARG A 1 80 ? 3.356 6.938 -9.200 1.00 78.62 80 ARG A O 1
ATOM 611 N N . ARG A 1 81 ? 1.321 6.970 -8.204 1.00 82.44 81 ARG A N 1
ATOM 612 C CA . ARG A 1 81 ? 1.761 7.360 -6.866 1.00 82.44 81 ARG A CA 1
ATOM 613 C C . ARG A 1 81 ? 1.090 6.529 -5.778 1.00 82.44 81 ARG A C 1
ATOM 615 O O . ARG A 1 81 ? -0.138 6.489 -5.684 1.00 82.44 81 ARG A O 1
ATOM 622 N N . LEU A 1 82 ? 1.912 5.916 -4.940 1.00 83.50 82 LEU A N 1
ATOM 623 C CA . LEU A 1 82 ? 1.503 5.169 -3.762 1.00 83.50 82 LEU A CA 1
ATOM 624 C C . LEU A 1 82 ? 2.073 5.854 -2.517 1.00 83.50 82 LEU A C 1
ATOM 626 O O . LEU A 1 82 ? 3.287 6.005 -2.394 1.00 83.50 82 LEU A O 1
ATOM 630 N N . TYR A 1 83 ? 1.190 6.260 -1.610 1.00 88.12 83 TYR A N 1
ATOM 631 C CA . TYR A 1 83 ? 1.525 6.834 -0.311 1.00 88.12 83 TYR A CA 1
ATOM 632 C C . TYR A 1 83 ? 0.952 5.938 0.779 1.00 88.12 83 TYR A C 1
ATOM 634 O O . TYR A 1 83 ? -0.255 5.693 0.810 1.00 88.12 83 TYR A O 1
ATOM 642 N N . VAL A 1 84 ? 1.809 5.434 1.655 1.00 86.81 84 VAL A N 1
ATOM 643 C CA . VAL A 1 84 ? 1.397 4.520 2.718 1.00 86.81 84 VAL A CA 1
ATOM 644 C C . VAL A 1 84 ? 1.995 4.980 4.036 1.00 86.81 84 VAL A C 1
ATOM 646 O O . VAL A 1 84 ? 3.206 5.159 4.130 1.00 86.81 84 VAL A O 1
ATOM 649 N N . VAL A 1 85 ? 1.149 5.129 5.048 1.00 87.12 85 VAL A N 1
ATOM 650 C CA . VAL A 1 85 ? 1.558 5.266 6.445 1.00 87.12 85 VAL A CA 1
ATOM 651 C C . VAL A 1 85 ? 1.002 4.069 7.194 1.00 87.12 85 VAL A C 1
ATOM 653 O O . VAL A 1 85 ? -0.197 3.811 7.122 1.00 87.12 85 VAL A O 1
ATOM 656 N N . LEU A 1 86 ? 1.866 3.303 7.851 1.00 83.19 86 LEU A N 1
ATOM 657 C CA . LEU A 1 86 ? 1.440 2.205 8.710 1.00 83.19 86 LEU A CA 1
ATOM 658 C C . LEU A 1 86 ? 1.922 2.460 10.143 1.00 83.19 86 LEU A C 1
ATOM 660 O O . LEU A 1 86 ? 3.075 2.856 10.289 1.00 83.19 86 LEU A O 1
ATOM 664 N N . GLU A 1 87 ? 1.109 2.107 11.155 1.00 85.00 87 GLU A N 1
ATOM 665 C CA . GLU A 1 87 ? 1.233 2.148 12.650 1.00 85.00 87 GLU A CA 1
ATOM 666 C C . GLU A 1 87 ? 1.002 0.719 13.248 1.00 85.00 87 GLU A C 1
ATOM 668 O O . GLU A 1 87 ? 0.182 -0.000 12.694 1.00 85.00 87 GLU A O 1
ATOM 673 N N . GLY A 1 88 ? 1.810 0.203 14.206 1.00 83.81 88 GLY A N 1
ATOM 674 C CA . GLY A 1 88 ? 1.689 -1.177 14.780 1.00 83.81 88 GLY A CA 1
ATOM 675 C C . GLY A 1 88 ? 2.502 -2.361 14.172 1.00 83.81 88 GLY A C 1
ATOM 676 O O . GLY A 1 88 ? 3.617 -2.200 13.681 1.00 83.81 88 GLY A O 1
ATOM 677 N N . GLU A 1 89 ? 2.002 -3.601 14.218 1.00 82.38 89 GLU A N 1
ATOM 678 C CA . GLU A 1 89 ? 2.648 -4.768 13.571 1.00 82.38 89 GLU A CA 1
ATOM 679 C C . GLU A 1 89 ? 2.222 -4.876 12.107 1.00 82.38 89 GLU A C 1
ATOM 681 O O . GLU A 1 89 ? 1.031 -5.046 11.824 1.00 82.38 89 GLU A O 1
ATOM 686 N N . ARG A 1 90 ? 3.148 -4.788 11.131 1.00 80.62 90 ARG A N 1
ATOM 687 C CA . ARG A 1 90 ? 2.699 -4.771 9.722 1.00 80.62 90 ARG A CA 1
ATOM 688 C C . ARG A 1 90 ? 3.488 -5.532 8.689 1.00 80.62 90 ARG A C 1
ATOM 690 O O . ARG A 1 90 ? 4.686 -5.811 8.787 1.00 80.62 90 ARG A O 1
ATOM 697 N N . ARG A 1 91 ? 2.759 -5.787 7.601 1.00 82.44 91 ARG A N 1
ATOM 698 C CA . ARG A 1 91 ? 3.289 -6.307 6.346 1.00 82.44 91 ARG A CA 1
ATOM 699 C C . ARG A 1 91 ? 2.803 -5.474 5.169 1.00 82.44 91 ARG A C 1
ATOM 701 O O . ARG A 1 91 ? 1.598 -5.347 4.954 1.00 82.44 91 ARG A O 1
ATOM 708 N N . LEU A 1 92 ? 3.753 -4.954 4.405 1.00 82.75 92 LEU A N 1
ATOM 709 C CA . LEU A 1 92 ? 3.515 -4.205 3.180 1.00 82.75 92 LEU A CA 1
ATOM 710 C C . LEU A 1 92 ? 4.072 -5.003 2.000 1.00 82.75 92 LEU A C 1
ATOM 712 O O . LEU A 1 92 ? 5.262 -5.311 1.972 1.00 82.75 92 LEU A O 1
ATOM 716 N N . TYR A 1 93 ? 3.205 -5.337 1.049 1.00 85.94 93 TYR A N 1
ATOM 717 C CA . TYR A 1 93 ? 3.553 -5.994 -0.208 1.00 85.94 93 TYR A CA 1
ATOM 718 C C . TYR A 1 93 ? 3.114 -5.105 -1.360 1.00 85.94 93 TYR A C 1
ATOM 720 O O . TYR A 1 93 ? 1.931 -4.776 -1.476 1.00 85.94 93 TYR A O 1
ATOM 728 N N . VAL A 1 94 ? 4.059 -4.705 -2.198 1.00 82.62 94 VAL A N 1
ATOM 729 C CA . VAL A 1 94 ? 3.783 -3.807 -3.313 1.00 82.62 94 VAL A CA 1
ATOM 730 C C . VAL A 1 94 ? 4.419 -4.364 -4.576 1.00 82.62 94 VAL A C 1
ATOM 732 O O . VAL A 1 94 ? 5.616 -4.630 -4.594 1.00 82.62 94 VAL A O 1
ATOM 735 N N . VAL A 1 95 ? 3.625 -4.506 -5.630 1.00 82.69 95 VAL A N 1
ATOM 736 C CA . VAL A 1 95 ? 4.109 -4.767 -6.987 1.00 82.69 95 VAL A CA 1
ATOM 737 C C . VAL A 1 95 ? 3.711 -3.589 -7.847 1.00 82.69 95 VAL A C 1
ATOM 739 O O . VAL A 1 95 ? 2.532 -3.228 -7.880 1.00 82.69 95 VAL A O 1
ATOM 742 N N . LEU A 1 96 ? 4.683 -2.964 -8.503 1.00 76.69 96 LEU A N 1
ATOM 743 C CA . LEU A 1 96 ? 4.408 -1.850 -9.388 1.00 76.69 96 LEU A CA 1
ATOM 744 C C . LEU A 1 96 ? 5.024 -2.049 -10.798 1.00 76.69 96 LEU A C 1
ATOM 746 O O . LEU A 1 96 ? 6.214 -2.345 -10.881 1.00 76.69 96 LEU A O 1
ATOM 750 N N . GLU A 1 97 ? 4.262 -1.749 -11.865 1.00 80.12 97 GLU A N 1
ATOM 751 C CA . GLU A 1 97 ? 4.593 -1.732 -13.326 1.00 80.12 97 GLU A CA 1
ATOM 752 C C . GLU A 1 97 ? 4.225 -0.350 -14.008 1.00 80.12 97 GLU A C 1
ATOM 754 O O . GLU A 1 97 ? 3.356 0.345 -13.480 1.00 80.12 97 GLU A O 1
ATOM 759 N N . GLY A 1 98 ? 4.956 0.205 -15.014 1.00 76.75 98 GLY A N 1
ATOM 760 C CA . GLY A 1 98 ? 4.934 1.650 -15.463 1.00 76.75 98 GLY A CA 1
ATOM 761 C C . GLY A 1 98 ? 5.881 2.731 -14.820 1.00 76.75 98 GLY A C 1
ATOM 762 O O . GLY A 1 98 ? 6.921 2.389 -14.268 1.00 76.75 98 GLY A O 1
ATOM 763 N N . GLU A 1 99 ? 5.5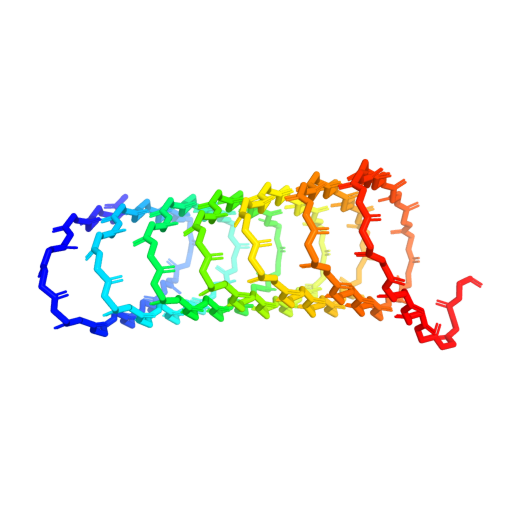56 4.038 -14.881 1.00 76.56 99 GLU A N 1
ATOM 764 C CA . GLU A 1 99 ? 6.318 5.159 -14.249 1.00 76.56 99 GLU A CA 1
ATOM 765 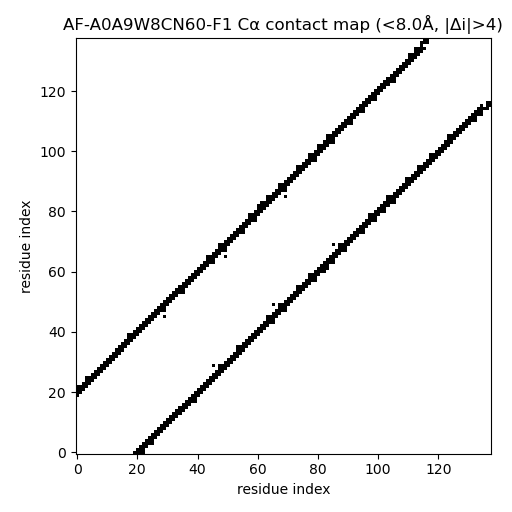C C . GLU A 1 99 ? 5.809 5.519 -12.843 1.00 76.56 99 GLU A C 1
ATOM 767 O O . GLU A 1 99 ? 4.605 5.735 -12.652 1.00 76.56 99 GLU A O 1
ATOM 772 N N . ARG A 1 100 ? 6.681 5.568 -11.816 1.00 74.69 100 ARG A N 1
ATOM 773 C CA . ARG A 1 100 ? 6.174 5.416 -10.433 1.00 74.69 100 ARG A CA 1
ATOM 774 C C . ARG A 1 100 ? 6.866 6.169 -9.326 1.00 74.69 100 ARG A C 1
ATOM 776 O O . ARG A 1 100 ? 8.075 6.392 -9.319 1.00 74.69 100 ARG A O 1
ATOM 783 N N . ARG A 1 101 ? 6.063 6.455 -8.296 1.00 78.75 101 ARG A N 1
ATOM 784 C CA . ARG A 1 101 ? 6.505 6.963 -6.996 1.00 78.75 101 ARG A CA 1
ATOM 785 C C . ARG A 1 101 ? 5.873 6.171 -5.858 1.00 78.75 101 ARG A C 1
ATOM 787 O O . ARG A 1 101 ? 4.649 6.121 -5.752 1.00 78.75 101 ARG A O 1
ATOM 794 N N . LEU A 1 102 ? 6.705 5.606 -4.991 1.00 80.38 102 LEU A N 1
ATOM 795 C CA . LEU A 1 102 ? 6.284 5.025 -3.717 1.00 80.38 102 LEU A CA 1
ATOM 796 C C . LEU A 1 102 ? 6.888 5.835 -2.573 1.00 80.38 102 LEU A C 1
ATOM 798 O O . LEU A 1 102 ? 8.102 6.028 -2.504 1.00 80.38 102 LEU A O 1
ATOM 802 N N . SER A 1 103 ? 6.029 6.263 -1.657 1.00 84.94 103 SER A N 1
ATOM 803 C CA . SER A 1 103 ? 6.408 6.842 -0.377 1.00 84.94 103 SER A CA 1
ATOM 804 C C . SER A 1 103 ? 5.771 6.030 0.746 1.00 84.94 103 SER A C 1
ATOM 806 O O . SER A 1 103 ? 4.548 5.911 0.803 1.00 84.94 103 SER A O 1
ATOM 808 N N . ALA A 1 104 ? 6.594 5.459 1.621 1.00 81.19 104 ALA A N 1
ATOM 809 C CA . ALA A 1 104 ? 6.141 4.649 2.744 1.00 81.19 104 ALA A CA 1
ATOM 810 C C . ALA A 1 104 ? 6.724 5.172 4.063 1.00 81.19 104 ALA A C 1
ATOM 812 O O . ALA A 1 104 ? 7.939 5.272 4.203 1.00 81.19 104 ALA A O 1
ATOM 813 N N . GLY A 1 105 ? 5.870 5.482 5.033 1.00 82.62 105 GLY A N 1
ATOM 814 C CA . GLY A 1 105 ? 6.245 5.693 6.429 1.00 82.62 105 GLY A CA 1
ATOM 815 C C . GLY A 1 105 ? 5.732 4.520 7.247 1.00 82.62 105 GLY A C 1
ATOM 816 O O . GLY A 1 105 ? 4.541 4.239 7.227 1.00 82.62 105 GLY A O 1
ATOM 817 N N . LEU A 1 106 ? 6.611 3.788 7.919 1.00 78.62 106 LEU A N 1
ATOM 818 C CA . LEU A 1 106 ? 6.195 2.715 8.827 1.00 78.62 106 LEU A CA 1
ATOM 819 C C . LEU A 1 106 ? 6.812 3.025 10.221 1.00 78.62 106 LEU A C 1
ATOM 821 O O . LEU A 1 106 ? 7.917 3.578 10.222 1.00 78.62 106 LEU A O 1
ATOM 825 N N . GLU A 1 107 ? 6.199 2.628 11.359 1.00 81.25 107 GLU A N 1
ATOM 826 C CA . GLU A 1 107 ? 6.615 2.836 12.806 1.00 81.25 107 GLU A CA 1
ATOM 827 C C . GLU A 1 107 ? 6.475 1.603 13.796 1.00 81.25 107 GLU A C 1
ATOM 829 O O . GLU A 1 107 ? 5.391 1.355 14.299 1.00 81.25 107 GLU A O 1
ATOM 834 N N . GLY A 1 108 ? 7.459 0.750 14.131 1.00 79.06 108 GLY A N 1
ATOM 835 C CA . GLY A 1 108 ? 7.224 -0.506 14.915 1.00 79.06 108 GLY A CA 1
ATOM 836 C C . GLY A 1 108 ? 7.768 -1.785 14.258 1.00 79.06 108 GLY A C 1
ATOM 837 O O . GLY A 1 108 ? 8.763 -1.697 13.545 1.00 79.06 108 GLY A O 1
ATOM 838 N N . GLU A 1 109 ? 7.149 -2.958 14.441 1.00 78.00 109 GLU A N 1
ATOM 839 C CA . GLU A 1 109 ? 7.591 -4.206 13.783 1.00 78.00 109 GLU A CA 1
ATOM 840 C C . GLU A 1 109 ? 7.103 -4.295 12.332 1.00 78.00 109 GLU A C 1
ATOM 842 O O . GLU A 1 109 ? 5.895 -4.224 12.064 1.00 78.00 109 GLU A O 1
ATOM 847 N N . ARG A 1 110 ? 8.018 -4.451 11.356 1.00 75.12 110 ARG A N 1
ATOM 848 C CA . ARG A 1 110 ? 7.595 -4.539 9.942 1.00 75.12 110 ARG A CA 1
ATOM 849 C C . ARG A 1 110 ? 8.319 -5.533 9.061 1.00 75.12 110 ARG A C 1
ATOM 851 O O . ARG A 1 110 ? 9.524 -5.777 9.154 1.00 75.12 110 ARG A O 1
ATOM 858 N N . ARG A 1 111 ? 7.556 -5.961 8.053 1.00 77.75 111 ARG A N 1
ATOM 859 C CA . ARG A 1 111 ? 8.051 -6.571 6.819 1.00 77.75 111 ARG A CA 1
ATOM 860 C C . ARG A 1 111 ? 7.589 -5.765 5.614 1.00 77.75 111 ARG A C 1
ATOM 862 O O . ARG A 1 111 ? 6.390 -5.568 5.427 1.00 77.75 111 ARG A O 1
ATOM 869 N N . LEU A 1 112 ? 8.537 -5.338 4.793 1.00 75.81 112 LEU A N 1
ATOM 870 C CA . LEU A 1 112 ? 8.260 -4.693 3.515 1.00 75.81 112 LEU A CA 1
ATOM 871 C C . LEU A 1 112 ? 8.832 -5.555 2.393 1.00 75.81 112 LEU A C 1
ATOM 873 O O . LEU A 1 112 ? 10.005 -5.931 2.425 1.00 75.81 112 LEU A O 1
ATOM 877 N N . SER A 1 113 ? 7.9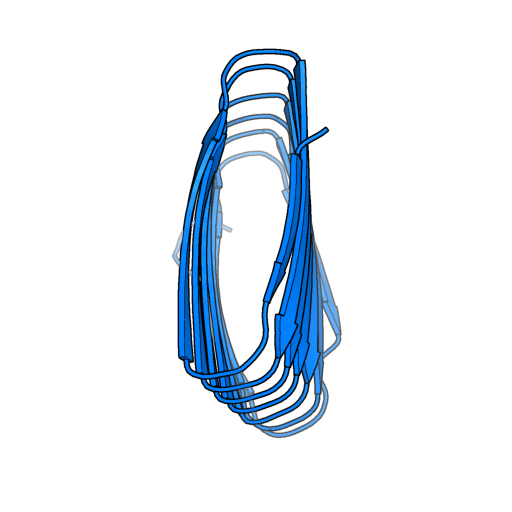89 -5.841 1.408 1.00 81.50 113 SER A N 1
ATOM 878 C CA . SER A 1 113 ? 8.379 -6.435 0.142 1.00 81.50 113 SER A CA 1
ATOM 879 C C . SER A 1 113 ? 7.894 -5.560 -1.005 1.00 81.50 113 SER A C 1
ATOM 881 O O . SER A 1 113 ? 6.717 -5.194 -1.056 1.00 81.50 113 SER A O 1
ATOM 883 N N . ALA A 1 114 ? 8.814 -5.205 -1.898 1.00 73.31 114 ALA A N 1
ATOM 884 C CA . ALA A 1 114 ? 8.516 -4.421 -3.085 1.00 73.31 114 ALA A CA 1
ATOM 885 C C . ALA A 1 114 ? 9.138 -5.082 -4.321 1.00 73.31 114 ALA A C 1
ATOM 887 O O . ALA A 1 114 ? 10.335 -5.377 -4.329 1.00 73.31 114 ALA A O 1
ATOM 888 N N . GLY A 1 115 ? 8.313 -5.306 -5.342 1.00 74.44 115 GLY A N 1
ATOM 889 C CA . GLY A 1 115 ? 8.721 -5.629 -6.707 1.00 74.44 115 GLY A CA 1
ATOM 890 C C . GLY A 1 115 ? 8.360 -4.454 -7.608 1.00 74.44 115 GLY A C 1
ATOM 891 O O . GLY A 1 115 ? 7.267 -3.895 -7.494 1.00 74.44 115 GLY A O 1
ATOM 892 N N . LEU A 1 116 ? 9.293 -4.006 -8.434 1.00 68.56 116 LEU A N 1
ATOM 893 C CA . LEU A 1 116 ? 9.125 -2.805 -9.239 1.00 68.56 116 LEU A CA 1
ATOM 894 C C . LEU A 1 116 ? 9.729 -3.070 -10.616 1.00 68.56 116 LEU A C 1
ATOM 896 O O . LEU A 1 116 ? 10.837 -3.580 -10.675 1.00 68.56 116 LEU A O 1
ATOM 900 N N . GLU A 1 117 ? 9.050 -2.668 -11.690 1.00 72.12 117 GLU A N 1
ATOM 901 C CA . GLU A 1 117 ? 9.610 -2.645 -13.062 1.00 72.12 117 GLU A CA 1
ATOM 902 C C . GLU A 1 117 ? 9.785 -1.181 -13.561 1.00 72.12 117 GLU A C 1
ATOM 904 O O . GLU A 1 117 ? 9.468 -0.284 -12.800 1.00 72.12 117 GLU A O 1
ATOM 909 N N . GLY A 1 118 ? 10.284 -0.815 -14.746 1.00 70.88 118 GLY A N 1
ATOM 910 C CA . GLY A 1 118 ? 10.194 0.583 -15.280 1.00 70.88 118 GLY A CA 1
ATOM 911 C C . GLY A 1 118 ? 10.846 1.746 -14.478 1.00 70.88 118 GLY A C 1
ATOM 912 O O . GLY A 1 118 ? 11.692 1.510 -13.617 1.00 70.88 118 GLY A O 1
ATOM 913 N N . GLU A 1 119 ? 10.470 3.010 -14.754 1.00 72.94 119 GLU A N 1
ATOM 914 C CA . GLU A 1 119 ? 11.034 4.223 -14.110 1.00 72.94 119 GLU A CA 1
ATOM 915 C C . GLU A 1 119 ? 10.466 4.504 -12.708 1.00 72.94 119 GLU A C 1
ATOM 917 O O . GLU A 1 119 ? 9.251 4.455 -12.482 1.00 72.94 119 GLU A O 1
ATOM 922 N N . ARG A 1 120 ? 11.333 4.818 -11.728 1.00 69.00 120 ARG A N 1
ATOM 923 C CA . ARG A 1 120 ? 10.958 4.761 -10.301 1.00 69.00 120 ARG A CA 1
ATOM 924 C C . ARG A 1 120 ? 11.537 5.876 -9.443 1.00 69.00 120 ARG A C 1
ATOM 926 O O . ARG A 1 120 ? 12.679 6.298 -9.600 1.00 69.00 120 ARG A O 1
ATOM 933 N N . ARG A 1 121 ? 10.770 6.251 -8.414 1.00 74.62 121 ARG A N 1
ATOM 934 C CA . ARG A 1 121 ? 11.263 6.913 -7.198 1.00 74.62 121 ARG A CA 1
ATOM 935 C C . ARG A 1 121 ? 10.696 6.243 -5.956 1.00 74.62 121 ARG A C 1
ATOM 937 O O . ARG A 1 121 ? 9.483 6.066 -5.841 1.00 74.62 121 ARG A O 1
ATOM 944 N N . LEU A 1 122 ? 11.577 5.923 -5.017 1.00 71.38 122 LEU A N 1
ATOM 945 C CA . LEU A 1 122 ? 11.231 5.312 -3.740 1.00 71.38 122 LEU A CA 1
ATOM 946 C C . LEU A 1 122 ? 11.670 6.215 -2.597 1.00 71.38 122 LEU A C 1
ATOM 948 O O . LEU A 1 122 ? 12.763 6.779 -2.611 1.00 71.38 122 LEU A O 1
ATOM 952 N N . SER A 1 123 ? 10.822 6.336 -1.588 1.00 78.75 123 SER A N 1
ATOM 953 C CA . SER A 1 123 ? 11.167 6.978 -0.325 1.00 78.75 123 SER A CA 1
ATOM 954 C C . SER A 1 123 ? 10.530 6.183 0.803 1.00 78.75 123 SER A C 1
ATOM 956 O O . SER A 1 123 ? 9.314 6.012 0.826 1.00 78.75 123 SER A O 1
ATOM 958 N N . ALA A 1 124 ? 11.344 5.667 1.719 1.00 73.44 124 ALA A N 1
ATOM 959 C CA . ALA A 1 124 ? 10.865 4.899 2.859 1.00 73.44 124 ALA A CA 1
ATOM 960 C C . ALA A 1 124 ? 11.439 5.470 4.159 1.00 73.44 124 ALA A C 1
ATOM 962 O O . ALA A 1 124 ? 12.654 5.470 4.349 1.00 73.44 124 ALA A O 1
ATOM 963 N N . GLY A 1 125 ? 10.564 5.946 5.043 1.00 75.94 125 GLY A N 1
ATOM 964 C CA . GLY A 1 125 ? 10.885 6.282 6.428 1.00 75.94 125 GLY A CA 1
ATOM 965 C C . GLY A 1 125 ? 10.574 5.081 7.312 1.00 75.94 125 GLY A C 1
ATOM 966 O O . GLY A 1 125 ? 9.434 4.610 7.336 1.00 75.94 125 GLY A O 1
ATOM 967 N N . LEU A 1 126 ? 11.588 4.542 7.993 1.00 72.94 126 LEU A N 1
ATOM 968 C CA . LEU A 1 126 ? 11.439 3.370 8.850 1.00 72.94 126 LEU A CA 1
ATOM 969 C C . LEU A 1 126 ? 12.045 3.609 10.252 1.00 72.94 126 LEU A C 1
ATOM 971 O O . LEU A 1 126 ? 13.119 4.192 10.344 1.00 72.94 126 LEU A O 1
ATOM 975 N N . GLU A 1 127 ? 11.409 3.093 11.313 1.00 75.56 127 GLU A N 1
ATOM 976 C CA . GLU A 1 127 ? 11.674 3.319 12.760 1.00 75.56 127 GLU A CA 1
ATOM 977 C C . GLU A 1 127 ? 11.271 2.134 13.701 1.00 75.56 127 GLU A C 1
ATOM 979 O O . GLU A 1 127 ? 10.105 1.902 14.005 1.00 75.56 127 GLU A O 1
ATOM 984 N N . GLY A 1 128 ? 12.216 1.338 14.201 1.00 73.31 128 GLY A N 1
ATOM 985 C CA . GLY A 1 128 ? 11.921 0.067 14.899 1.00 73.31 128 GLY A CA 1
ATOM 986 C C . GLY A 1 128 ? 12.444 -1.151 14.135 1.00 73.31 128 GLY A C 1
ATOM 987 O O . GLY A 1 128 ? 13.294 -0.985 13.252 1.00 73.31 128 GLY A O 1
ATOM 988 N N . GLU A 1 129 ? 11.967 -2.357 14.464 1.00 73.31 129 GLU A N 1
ATOM 989 C CA . GLU A 1 129 ? 12.470 -3.627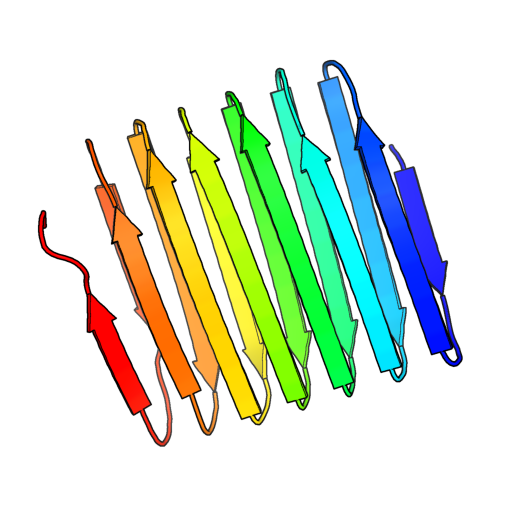 13.914 1.00 73.31 129 GLU A CA 1
ATOM 990 C C . GLU A 1 129 ? 12.005 -3.900 12.474 1.00 73.31 129 GLU A C 1
ATOM 992 O O . GLU A 1 129 ? 10.837 -3.719 12.115 1.00 73.31 129 GLU A O 1
ATOM 997 N N . ARG A 1 130 ? 12.937 -4.323 11.604 1.00 69.50 130 ARG A N 1
ATOM 998 C CA . ARG A 1 130 ? 12.734 -4.318 10.144 1.00 69.50 130 ARG A CA 1
ATOM 999 C C . ARG A 1 130 ? 13.225 -5.589 9.468 1.00 69.50 130 ARG A C 1
ATOM 1001 O O . ARG A 1 130 ? 14.342 -6.045 9.699 1.00 69.50 130 ARG A O 1
ATOM 1008 N N . ARG A 1 131 ? 12.445 -6.050 8.488 1.00 72.38 131 ARG A N 1
ATOM 1009 C CA . ARG A 1 131 ? 12.920 -6.914 7.3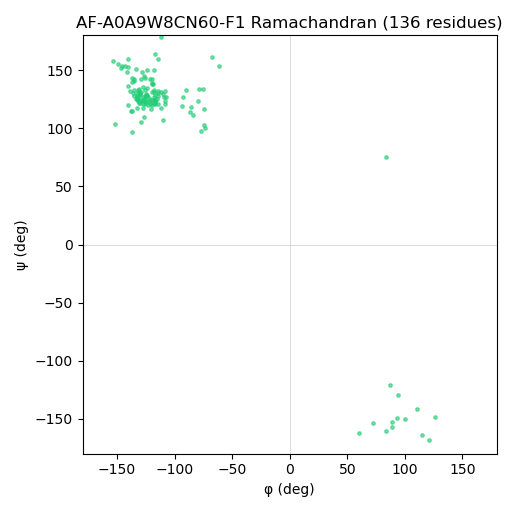99 1.00 72.38 131 ARG A CA 1
ATOM 1010 C C . ARG A 1 131 ? 12.478 -6.348 6.048 1.00 72.38 131 ARG A C 1
ATOM 1012 O O . ARG A 1 131 ? 11.282 -6.180 5.806 1.00 72.38 131 ARG A O 1
ATOM 1019 N N . LEU A 1 132 ? 13.449 -6.068 5.182 1.00 67.81 132 LEU A N 1
ATOM 1020 C CA . LEU A 1 132 ? 13.245 -5.571 3.821 1.00 67.81 132 LEU A CA 1
ATOM 1021 C C . LEU A 1 132 ? 13.586 -6.673 2.819 1.00 67.81 132 LEU A C 1
ATOM 1023 O O . LEU A 1 132 ? 14.629 -7.310 2.940 1.00 67.81 132 LEU A O 1
ATOM 1027 N N . LEU A 1 133 ? 12.706 -6.891 1.847 1.00 70.19 133 LEU A N 1
ATOM 1028 C CA . LEU A 1 133 ? 12.927 -7.795 0.722 1.00 70.19 133 LEU A CA 1
ATOM 1029 C C . LEU A 1 133 ? 12.622 -7.034 -0.571 1.00 70.19 133 LEU A C 1
ATOM 1031 O O . LEU A 1 133 ? 11.460 -6.779 -0.884 1.00 70.19 133 LEU A O 1
ATOM 1035 N N . ALA A 1 134 ? 13.661 -6.649 -1.304 1.00 62.50 134 ALA A N 1
ATOM 1036 C CA . ALA A 1 134 ? 13.517 -6.154 -2.668 1.00 62.50 134 ALA A CA 1
ATOM 1037 C C . ALA A 1 134 ? 13.616 -7.349 -3.628 1.00 62.50 134 ALA A C 1
ATOM 1039 O O . ALA A 1 134 ? 14.493 -8.196 -3.452 1.00 62.50 134 ALA A O 1
ATOM 1040 N N . GLY A 1 135 ? 12.695 -7.449 -4.589 1.00 55.78 135 GLY A N 1
ATOM 1041 C CA . GLY A 1 135 ? 12.836 -8.391 -5.704 1.00 55.78 135 GLY A CA 1
ATOM 1042 C C . GLY A 1 135 ? 13.994 -7.989 -6.630 1.00 55.78 135 GLY A C 1
ATOM 1043 O O . GLY A 1 135 ? 14.437 -6.839 -6.564 1.00 55.78 135 GLY A O 1
ATOM 1044 N N . PRO A 1 136 ? 14.506 -8.914 -7.464 1.00 43.22 136 PRO A N 1
ATOM 1045 C CA . PRO A 1 136 ? 15.441 -8.554 -8.522 1.00 43.22 136 PRO A CA 1
ATOM 1046 C C . PRO A 1 136 ? 14.758 -7.591 -9.498 1.00 43.22 136 PRO A C 1
ATOM 1048 O O . PRO A 1 136 ? 13.536 -7.590 -9.611 1.00 43.22 136 PRO A O 1
ATOM 1051 N N . ASP A 1 137 ? 15.578 -6.781 -10.157 1.00 44.03 137 ASP A N 1
ATOM 1052 C CA . ASP A 1 137 ? 15.233 -5.622 -10.981 1.00 44.03 137 ASP A CA 1
ATOM 1053 C C . ASP A 1 137 ? 15.027 -4.373 -10.132 1.00 44.03 137 ASP A C 1
ATOM 1055 O O . ASP A 1 137 ? 13.912 -3.931 -9.882 1.00 44.03 137 ASP A O 1
ATOM 1059 N N . GLY A 1 138 ? 16.150 -3.817 -9.676 1.00 40.97 138 GLY A N 1
ATOM 1060 C CA . GLY A 1 138 ? 16.349 -2.414 -9.323 1.00 40.97 138 GLY A CA 1
ATOM 1061 C C . GLY A 1 138 ? 17.288 -1.783 -10.335 1.00 40.97 138 GLY A C 1
ATOM 1062 O O . GLY A 1 138 ? 18.244 -2.486 -10.729 1.00 40.97 138 GLY A O 1
#

Mean predicted aligned error: 6.61 Å

Sequence (138 aa):
IFLAGLEGKQRLLAGLEGERRLLAGLEGERRLSAGLEGERRLYVVLEGERRLSAGLEGERRLSAGLEGECRLSAGLEGERRLYVVLEGERRLYVVLEGERRLSAGLEGERRLSAGLEGERRLSAGLEGERRLLAGPDG